Pr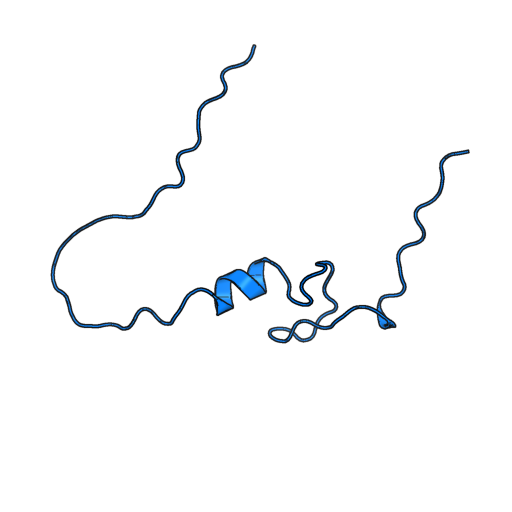otein AF-A0A518H3W4-F1 (afdb_monomer)

pLDDT: mean 71.88, std 16.05, range [45.16, 92.94]

Solvent-accessible surface area (backbone atoms only — not comparable to full-atom values): 4608 Å² total; per-residue (Å²): 134,81,86,76,84,77,77,80,63,69,88,79,39,45,50,13,88,84,79,64,45,72,26,89,44,93,82,35,37,39,71,74,59,45,52,64,65,69,52,66,80,76,72,82,68,89,68,84,80,80,90,77,83,87,71,82,80,78,79,83,76,90,80,134

Organism: NCBI:txid2527974

Radius of gyration: 20.01 Å; Cα contacts (8 Å, |Δi|>4): 33; chains: 1; bounding box: 50×33×41 Å

Foldseek 3Di:
DDDDPDDDDQVPAQAAPPPRHGEPDPVSHHPVRVVVVVPPPPPPPPDPDDDDDPDPDPDDDDDD

Sequence (64 aa):
MYPKHVPTPISTRARCPVCRQPVYSRAGIHPQCAERQAEPPRTKVKAAKASEPPAPESVGVEAI

Structure (mmCIF, N/CA/C/O backbone):
data_AF-A0A518H3W4-F1
#
_entry.id   AF-A0A518H3W4-F1
#
loop_
_atom_site.group_PDB
_atom_site.id
_atom_site.type_symbol
_atom_site.label_atom_id
_atom_site.label_alt_id
_atom_site.label_comp_id
_atom_site.label_asym_id
_atom_site.label_entity_id
_atom_site.label_seq_id
_atom_site.pdbx_PDB_ins_code
_atom_site.Cartn_x
_atom_site.Cartn_y
_atom_site.Cartn_z
_atom_site.occupancy
_atom_site.B_iso_or_equiv
_atom_site.auth_seq_id
_atom_site.auth_comp_id
_atom_site.auth_asym_id
_atom_site.auth_atom_id
_atom_site.pdbx_PDB_model_num
ATOM 1 N N . MET A 1 1 ? 32.843 2.207 -12.559 1.00 71.56 1 MET A N 1
ATOM 2 C CA . MET A 1 1 ? 31.452 2.139 -13.064 1.00 71.56 1 MET A CA 1
ATOM 3 C C . MET A 1 1 ? 30.521 2.163 -11.863 1.00 71.56 1 MET A C 1
ATOM 5 O O . MET A 1 1 ? 30.658 1.294 -11.015 1.00 71.56 1 MET A O 1
ATOM 9 N N . TYR A 1 2 ? 29.641 3.159 -11.740 1.00 73.88 2 TYR A N 1
ATOM 10 C CA . TYR A 1 2 ? 28.661 3.185 -10.650 1.00 73.88 2 TYR A CA 1
ATOM 11 C C . TYR A 1 2 ? 27.536 2.182 -10.939 1.00 73.88 2 TYR A C 1
ATOM 13 O O . TYR A 1 2 ? 27.041 2.157 -12.073 1.00 73.88 2 TYR A O 1
ATOM 21 N N . PRO A 1 3 ? 27.127 1.355 -9.962 1.00 80.19 3 PRO A N 1
ATOM 22 C CA . PRO A 1 3 ? 26.001 0.454 -10.141 1.00 80.19 3 PRO A CA 1
ATOM 23 C C . PRO A 1 3 ? 24.734 1.279 -10.381 1.00 80.19 3 PRO A C 1
ATOM 25 O O . PRO A 1 3 ? 24.316 2.082 -9.547 1.00 80.19 3 PRO A O 1
ATOM 28 N N . LYS A 1 4 ? 24.127 1.100 -11.556 1.00 79.31 4 LYS A N 1
ATOM 29 C CA . LYS A 1 4 ? 22.821 1.679 -11.867 1.00 79.31 4 LYS A CA 1
ATOM 30 C C . LYS A 1 4 ? 21.784 0.910 -11.05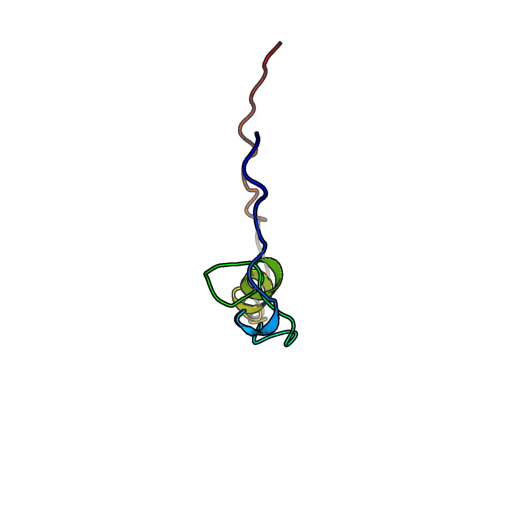8 1.00 79.31 4 LYS A C 1
ATOM 32 O O . LYS A 1 4 ? 21.588 -0.281 -11.288 1.00 79.31 4 LYS A O 1
ATOM 37 N N . HIS A 1 5 ? 21.128 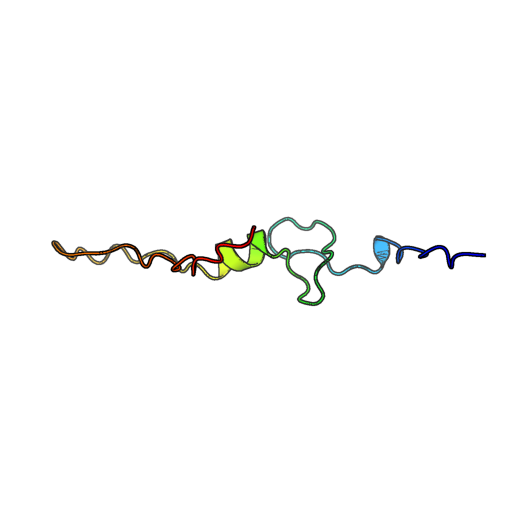1.582 -10.118 1.00 78.94 5 HIS A N 1
ATOM 38 C CA . HIS A 1 5 ? 19.963 1.019 -9.449 1.00 78.94 5 HIS A CA 1
ATOM 39 C C . HIS A 1 5 ? 18.884 0.742 -10.496 1.00 78.94 5 HIS A C 1
ATOM 41 O O . HIS A 1 5 ? 18.325 1.671 -11.075 1.00 78.94 5 HIS A O 1
ATOM 47 N N . VAL A 1 6 ? 18.609 -0.537 -10.749 1.00 78.38 6 VAL A N 1
ATOM 48 C CA . VAL A 1 6 ? 17.476 -0.956 -11.572 1.00 78.38 6 VAL A CA 1
ATOM 49 C C . VAL A 1 6 ? 16.240 -0.917 -10.670 1.00 78.38 6 VAL A C 1
ATOM 51 O O . VAL A 1 6 ? 16.158 -1.712 -9.730 1.00 78.38 6 VAL A O 1
ATOM 54 N N . PRO A 1 7 ? 15.300 0.021 -10.872 1.00 73.00 7 PRO A N 1
ATOM 55 C CA . PRO A 1 7 ? 14.099 0.076 -10.056 1.00 73.00 7 PRO A CA 1
ATOM 56 C C . PRO A 1 7 ? 13.258 -1.178 -10.303 1.00 73.00 7 PRO A C 1
ATOM 58 O O . PRO A 1 7 ? 13.071 -1.606 -11.441 1.00 73.00 7 PRO A O 1
ATOM 61 N N . THR A 1 8 ? 12.726 -1.763 -9.231 1.00 69.94 8 THR A N 1
ATOM 62 C CA . THR A 1 8 ? 11.799 -2.890 -9.345 1.00 69.94 8 THR A CA 1
ATOM 63 C C . THR A 1 8 ? 10.568 -2.488 -10.163 1.00 69.94 8 THR A C 1
ATOM 65 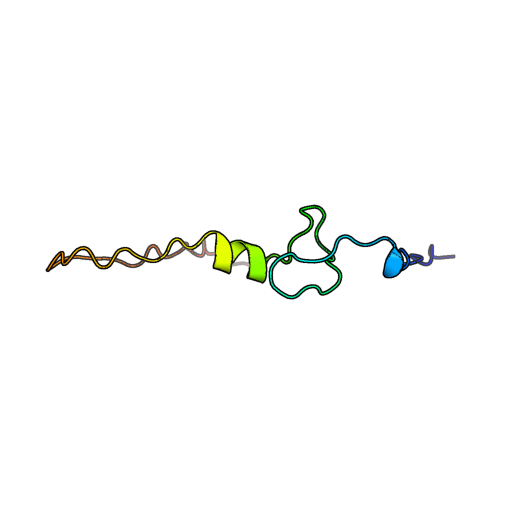O O . THR A 1 8 ? 10.037 -1.383 -9.963 1.00 69.94 8 THR A O 1
ATOM 68 N N . PRO A 1 9 ? 10.102 -3.363 -11.076 1.00 70.56 9 PRO A N 1
ATOM 69 C CA . PRO A 1 9 ? 8.967 -3.064 -11.935 1.00 70.56 9 PRO A CA 1
ATOM 70 C C . PRO A 1 9 ? 7.727 -2.758 -11.092 1.00 70.56 9 PRO A C 1
ATOM 72 O O . PRO A 1 9 ? 7.420 -3.450 -10.125 1.00 70.56 9 PRO A O 1
ATOM 75 N N . ILE A 1 10 ? 6.987 -1.715 -11.474 1.00 66.94 10 ILE A N 1
ATOM 76 C CA . ILE A 1 10 ? 5.815 -1.220 -10.729 1.00 66.94 10 ILE A CA 1
ATOM 77 C C . ILE A 1 10 ? 4.758 -2.322 -10.535 1.00 66.94 10 ILE A C 1
ATOM 79 O O . ILE A 1 10 ? 4.068 -2.336 -9.520 1.00 66.94 10 ILE A O 1
ATOM 83 N N . SER A 1 11 ? 4.669 -3.275 -11.467 1.00 65.50 11 SER A N 1
ATOM 84 C CA . SER A 1 11 ? 3.688 -4.364 -11.431 1.00 65.50 11 SER A CA 1
ATOM 85 C C . SER A 1 11 ? 3.852 -5.331 -10.253 1.00 65.50 11 SER A C 1
ATOM 87 O O . SER A 1 11 ? 2.881 -5.994 -9.900 1.00 65.50 11 SER A O 1
ATOM 89 N N . THR A 1 12 ? 5.039 -5.427 -9.645 1.00 73.56 12 THR A N 1
ATOM 90 C CA . THR A 1 12 ? 5.272 -6.283 -8.466 1.00 73.56 12 THR A CA 1
ATOM 91 C C . THR A 1 12 ? 5.109 -5.531 -7.148 1.00 73.56 12 THR A C 1
ATOM 93 O O . THR A 1 12 ? 5.231 -6.126 -6.078 1.00 73.56 12 THR A O 1
ATOM 96 N N . ARG A 1 13 ? 4.834 -4.220 -7.189 1.00 80.81 13 ARG A N 1
ATOM 97 C CA . ARG A 1 13 ? 4.650 -3.424 -5.975 1.00 80.81 13 ARG A CA 1
ATOM 98 C C . ARG A 1 13 ? 3.281 -3.685 -5.364 1.00 80.81 13 ARG A C 1
ATOM 100 O O . ARG A 1 13 ? 2.269 -3.746 -6.062 1.00 80.81 13 ARG A O 1
ATOM 107 N N . ALA A 1 14 ? 3.253 -3.750 -4.036 1.00 84.62 14 ALA A N 1
ATOM 108 C CA . ALA A 1 14 ? 2.011 -3.713 -3.282 1.00 84.62 14 ALA A CA 1
ATOM 109 C C . ALA A 1 14 ? 1.213 -2.442 -3.631 1.00 84.62 14 ALA A C 1
ATOM 111 O O . ALA A 1 14 ? 1.787 -1.375 -3.874 1.00 84.62 14 ALA A O 1
ATOM 112 N N . ARG A 1 15 ? -0.117 -2.556 -3.664 1.00 90.94 15 ARG A N 1
ATOM 113 C CA . ARG A 1 15 ? -1.023 -1.424 -3.892 1.00 90.94 15 ARG A CA 1
ATOM 114 C C . ARG A 1 15 ? -1.549 -0.905 -2.565 1.00 90.94 15 ARG A C 1
ATOM 116 O O . ARG A 1 15 ? -1.923 -1.687 -1.699 1.00 90.94 15 ARG A O 1
ATOM 123 N N . CYS A 1 16 ? -1.634 0.413 -2.446 1.00 91.75 16 CYS A N 1
ATOM 124 C CA . CYS A 1 16 ? -2.170 1.062 -1.261 1.00 91.75 16 CYS A CA 1
ATOM 125 C C . CYS A 1 16 ? -3.663 0.738 -1.116 1.00 91.75 16 CYS A C 1
ATOM 127 O O . CYS A 1 16 ? -4.406 0.945 -2.078 1.00 91.75 16 CYS A O 1
ATOM 129 N N . PRO A 1 17 ? -4.148 0.316 0.063 1.00 90.50 17 PRO A N 1
ATOM 130 C CA . PRO A 1 17 ? -5.573 0.059 0.268 1.00 90.50 17 PRO A CA 1
ATOM 131 C C . PRO A 1 17 ? -6.433 1.336 0.226 1.00 90.50 17 PRO A C 1
ATOM 133 O O . PRO A 1 17 ? -7.635 1.244 0.003 1.00 90.50 17 PRO A O 1
ATOM 136 N N . VAL A 1 18 ? -5.832 2.525 0.393 1.00 90.88 18 VAL A N 1
ATOM 137 C CA . VAL A 1 18 ? -6.546 3.818 0.405 1.00 90.88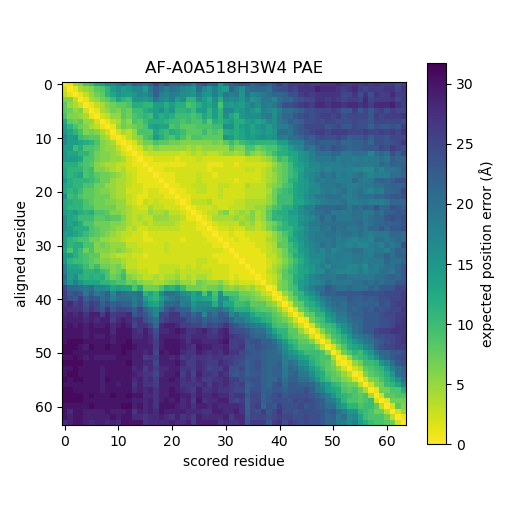 18 VAL A CA 1
ATOM 138 C C . VAL A 1 18 ? -6.752 4.368 -1.004 1.00 90.88 18 VAL A C 1
ATOM 140 O O . VAL A 1 18 ? -7.874 4.667 -1.397 1.00 90.88 18 VAL A O 1
ATOM 143 N N . CYS A 1 19 ? -5.672 4.507 -1.778 1.00 92.06 19 CYS A N 1
ATOM 144 C CA . CYS A 1 19 ? -5.704 5.149 -3.098 1.00 92.06 19 CYS A CA 1
ATOM 145 C C . CYS A 1 19 ? -5.501 4.178 -4.271 1.00 92.06 19 CYS A C 1
ATOM 147 O O . CYS A 1 19 ? -5.554 4.598 -5.423 1.00 92.06 19 CYS A O 1
ATOM 149 N N . ARG A 1 20 ? -5.253 2.886 -4.006 1.00 89.75 20 ARG A N 1
ATOM 150 C CA . ARG A 1 20 ? -5.012 1.822 -5.008 1.00 89.75 20 ARG A CA 1
ATOM 151 C C . ARG A 1 20 ? -3.795 2.039 -5.919 1.00 89.75 20 ARG A C 1
ATOM 153 O O . ARG A 1 20 ? -3.598 1.282 -6.868 1.00 89.75 20 ARG A O 1
ATOM 160 N N . GLN A 1 21 ? -2.953 3.020 -5.608 1.00 90.31 21 GLN A N 1
ATOM 161 C CA . GLN A 1 21 ? -1.702 3.299 -6.311 1.00 90.31 21 GLN A CA 1
ATOM 162 C C . GLN A 1 21 ? -0.555 2.416 -5.790 1.00 90.31 21 GLN A C 1
ATOM 164 O O . GLN A 1 21 ? -0.611 1.957 -4.644 1.00 90.31 21 GLN A O 1
ATOM 169 N N . PRO A 1 22 ? 0.496 2.173 -6.597 1.00 90.56 22 PRO A N 1
ATOM 170 C CA . PRO A 1 22 ? 1.665 1.417 -6.160 1.00 90.56 22 PRO A CA 1
ATOM 171 C C . PRO A 1 22 ? 2.368 2.114 -4.990 1.00 90.56 22 PRO A C 1
ATOM 173 O O . PRO A 1 22 ? 2.622 3.321 -5.013 1.00 90.56 22 PRO A O 1
ATOM 176 N N . VAL A 1 23 ? 2.696 1.335 -3.966 1.00 91.25 23 VAL A N 1
ATOM 177 C CA . VAL A 1 23 ? 3.349 1.806 -2.745 1.00 91.25 23 VAL A CA 1
ATOM 178 C C . VAL A 1 23 ? 4.860 1.665 -2.882 1.00 91.25 23 VAL A C 1
ATOM 180 O O . VAL A 1 23 ? 5.361 0.678 -3.418 1.00 91.25 23 VAL A O 1
ATOM 183 N N . TYR A 1 24 ? 5.598 2.669 -2.410 1.00 85.56 24 TYR A N 1
ATOM 184 C CA . TYR A 1 24 ? 7.062 2.618 -2.329 1.00 85.56 24 TYR A CA 1
ATOM 185 C C . TYR A 1 24 ? 7.562 2.111 -0.965 1.00 85.56 24 TYR A C 1
ATOM 187 O O . TYR A 1 24 ? 8.700 1.664 -0.850 1.00 85.56 24 TYR A O 1
ATOM 195 N N . SER A 1 25 ? 6.714 2.166 0.063 1.00 81.62 25 SER A N 1
ATOM 196 C CA . SER A 1 25 ? 6.989 1.669 1.409 1.00 81.62 25 SER A CA 1
ATOM 197 C C . SER A 1 25 ? 6.904 0.147 1.509 1.00 81.62 25 SER A C 1
ATOM 199 O O . SER A 1 25 ? 6.016 -0.491 0.944 1.00 81.62 25 SER A O 1
ATOM 201 N N . ARG A 1 26 ? 7.767 -0.435 2.347 1.00 82.88 26 ARG A N 1
ATOM 202 C CA . ARG A 1 26 ? 7.739 -1.870 2.680 1.00 82.88 26 ARG A CA 1
ATOM 203 C C . ARG A 1 26 ? 6.472 -2.309 3.419 1.00 82.88 26 ARG A C 1
ATOM 205 O O . ARG A 1 26 ? 6.102 -3.469 3.335 1.00 82.88 26 ARG A O 1
ATOM 212 N N . ALA A 1 27 ? 5.797 -1.380 4.095 1.00 84.25 27 ALA A N 1
ATOM 213 C CA . ALA A 1 27 ? 4.562 -1.639 4.831 1.00 84.25 27 ALA A CA 1
ATOM 214 C C . ALA A 1 27 ? 3.335 -1.911 3.935 1.00 84.25 27 ALA A C 1
ATOM 216 O O . ALA A 1 27 ? 2.275 -2.245 4.449 1.00 84.25 27 ALA A O 1
ATOM 217 N N . GLY A 1 28 ? 3.430 -1.725 2.610 1.00 89.00 28 GLY A N 1
ATOM 218 C CA . GLY A 1 28 ? 2.293 -1.939 1.702 1.00 89.00 28 GLY A CA 1
ATOM 219 C C . GLY A 1 28 ? 1.213 -0.846 1.739 1.00 89.00 28 GLY A C 1
ATOM 220 O O . GLY A 1 28 ? 0.201 -0.962 1.053 1.00 89.00 28 GLY A O 1
ATOM 221 N N . ILE A 1 29 ? 1.443 0.248 2.472 1.00 91.69 29 ILE A N 1
ATOM 222 C CA . ILE A 1 29 ? 0.634 1.475 2.489 1.00 91.69 29 ILE A CA 1
ATOM 223 C C . ILE A 1 29 ? 1.541 2.714 2.366 1.00 91.69 29 ILE A C 1
ATOM 225 O O . ILE A 1 29 ? 2.674 2.707 2.854 1.00 91.69 29 ILE A O 1
ATOM 229 N N . HIS A 1 30 ? 1.088 3.776 1.684 1.00 92.94 30 HIS A N 1
ATOM 230 C CA . HIS A 1 30 ? 1.843 5.041 1.645 1.00 92.94 30 HIS A CA 1
ATOM 231 C C . HIS A 1 30 ? 1.912 5.664 3.045 1.00 92.94 30 HIS A C 1
ATOM 233 O O . HIS A 1 30 ? 0.905 5.602 3.746 1.00 92.94 30 HIS A O 1
ATOM 239 N N . PRO A 1 31 ? 3.018 6.322 3.443 1.00 90.06 31 PRO A N 1
ATOM 240 C CA . PRO A 1 31 ? 3.145 6.890 4.790 1.00 90.06 31 PRO A CA 1
ATOM 241 C C . PRO A 1 31 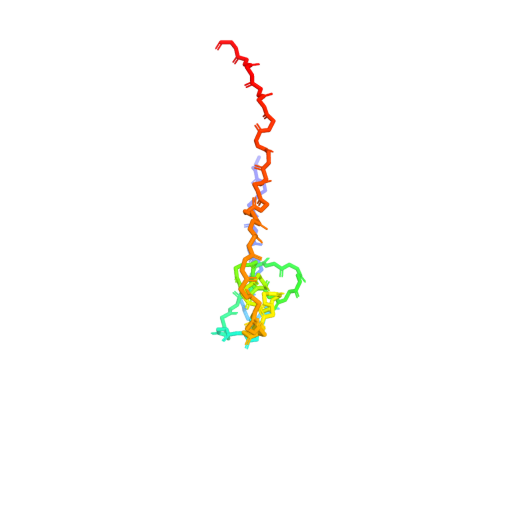? 1.999 7.845 5.137 1.00 90.06 31 PRO A C 1
ATOM 243 O O . PRO A 1 31 ? 1.305 7.639 6.123 1.00 90.06 31 PRO A O 1
ATOM 246 N N . GLN A 1 32 ? 1.678 8.764 4.226 1.00 90.25 32 GLN A N 1
ATOM 247 C CA . GLN A 1 32 ? 0.562 9.699 4.390 1.00 90.25 32 GLN A CA 1
ATOM 248 C C . GLN A 1 32 ? -0.814 9.004 4.426 1.00 90.25 32 GLN A C 1
ATOM 250 O O . GLN A 1 32 ? -1.748 9.464 5.080 1.00 90.25 32 GLN A O 1
ATOM 255 N N . CYS A 1 33 ? -0.962 7.873 3.726 1.00 91.00 33 CYS A N 1
ATOM 256 C CA . CYS A 1 33 ? -2.182 7.065 3.791 1.00 91.00 33 CYS A CA 1
ATOM 257 C C . CYS A 1 33 ? -2.289 6.286 5.108 1.00 91.00 33 CYS A C 1
ATOM 259 O O . CYS A 1 33 ? -3.404 6.037 5.560 1.00 91.00 33 CYS A O 1
ATOM 261 N N . ALA A 1 34 ? -1.160 5.895 5.702 1.00 90.19 34 ALA A N 1
ATOM 262 C CA . ALA A 1 34 ? -1.114 5.218 6.990 1.00 90.19 34 ALA A CA 1
ATOM 263 C C . ALA A 1 34 ? -1.503 6.172 8.119 1.00 90.19 34 ALA A C 1
ATOM 265 O O . ALA A 1 34 ? -2.372 5.825 8.907 1.00 90.19 34 ALA A O 1
ATOM 266 N N . GLU A 1 35 ? -0.953 7.389 8.140 1.00 88.38 35 GLU A N 1
ATOM 267 C CA . GLU A 1 35 ? -1.301 8.411 9.138 1.00 88.38 35 GLU A CA 1
ATOM 268 C C . GLU A 1 35 ? -2.797 8.732 9.122 1.00 88.38 35 GLU A C 1
ATOM 270 O O . GLU A 1 35 ? -3.455 8.712 10.156 1.00 88.38 35 GLU A O 1
ATOM 275 N N . ARG A 1 36 ? -3.374 8.910 7.930 1.00 85.75 36 ARG A N 1
ATOM 276 C CA . ARG A 1 36 ? -4.804 9.204 7.779 1.00 85.75 36 ARG A CA 1
ATOM 277 C C . ARG A 1 36 ? -5.726 8.060 8.219 1.00 85.75 36 ARG A C 1
ATOM 279 O O . ARG A 1 36 ? -6.869 8.320 8.573 1.00 85.75 36 ARG A O 1
ATOM 286 N N . GLN A 1 37 ? -5.269 6.807 8.148 1.00 83.50 37 GLN A N 1
ATOM 287 C CA . GLN A 1 37 ? -6.005 5.661 8.698 1.00 83.50 37 GLN A CA 1
ATOM 288 C C . GLN A 1 37 ? -5.780 5.490 10.202 1.00 83.50 37 GLN A C 1
ATOM 290 O O . GLN A 1 37 ? -6.685 5.053 10.906 1.00 83.50 37 GLN A O 1
ATOM 295 N N . ALA A 1 38 ? -4.567 5.788 10.670 1.00 82.25 38 ALA A N 1
ATOM 296 C CA . ALA A 1 38 ? -4.179 5.672 12.066 1.00 82.25 38 ALA A CA 1
ATOM 297 C C . ALA A 1 38 ? -4.792 6.774 12.926 1.00 82.25 38 ALA A C 1
ATOM 299 O O . ALA A 1 38 ? -4.894 6.587 14.131 1.00 82.25 38 ALA A O 1
ATOM 300 N N . GLU A 1 39 ? -5.201 7.896 12.332 1.00 75.19 39 GLU A N 1
ATOM 301 C CA . GLU A 1 39 ? -5.992 8.912 13.008 1.00 75.19 39 GLU A CA 1
ATOM 302 C C . GLU A 1 39 ? -7.428 8.377 13.189 1.00 75.19 39 GLU A C 1
ATOM 304 O O . GLU A 1 39 ? -8.207 8.368 12.228 1.00 75.19 39 GLU A O 1
ATOM 309 N N . PRO A 1 40 ? -7.813 7.878 14.384 1.00 70.69 40 PRO A N 1
ATOM 310 C CA . PRO A 1 40 ? -9.185 7.451 14.602 1.00 70.69 40 PRO A CA 1
ATOM 311 C C . PRO A 1 40 ? -10.112 8.657 14.409 1.00 70.69 40 PRO A C 1
ATOM 313 O O . PRO A 1 40 ? -9.706 9.793 14.687 1.00 70.69 40 PRO A O 1
ATOM 316 N N . PRO A 1 41 ? -11.378 8.454 13.991 1.00 66.44 41 PRO A N 1
ATOM 317 C CA . PRO A 1 41 ? -12.349 9.531 14.046 1.00 66.44 41 PRO A CA 1
ATOM 318 C C . PRO A 1 41 ? -12.364 10.017 15.489 1.00 66.44 41 PRO A C 1
ATOM 320 O O . PRO A 1 41 ? -12.722 9.253 16.386 1.00 66.44 41 PRO A O 1
ATOM 323 N N . ARG A 1 42 ? -11.927 11.263 15.719 1.00 62.84 42 ARG A N 1
ATOM 324 C CA . ARG A 1 42 ? -12.040 11.916 17.023 1.00 62.84 42 ARG A CA 1
ATOM 325 C C . ARG A 1 42 ? -13.510 11.831 17.387 1.00 62.84 42 ARG A C 1
ATOM 327 O O . ARG A 1 42 ? -14.328 12.583 16.852 1.00 62.84 42 ARG A O 1
ATOM 334 N N . THR A 1 43 ? -13.864 10.854 18.217 1.00 56.53 43 THR A N 1
ATOM 335 C CA . THR A 1 43 ? -15.206 10.717 18.748 1.00 56.53 43 THR A CA 1
ATOM 336 C C . THR A 1 43 ? -15.474 12.053 19.398 1.00 56.53 43 THR A C 1
ATOM 338 O O . THR A 1 43 ? -14.798 12.414 20.361 1.00 56.53 43 THR A O 1
ATOM 341 N N . LYS A 1 44 ? -16.395 12.826 18.818 1.00 60.09 44 LYS A N 1
ATOM 342 C CA . LYS A 1 44 ? -16.909 14.063 19.398 1.00 60.09 44 LYS A CA 1
ATOM 343 C C . LYS A 1 44 ? -17.720 13.678 20.635 1.00 60.09 44 LYS A C 1
ATOM 345 O O . LYS A 1 44 ? -18.932 13.863 20.676 1.00 60.09 44 LYS A O 1
ATOM 350 N N . VAL A 1 45 ? -17.069 13.083 21.631 1.00 52.50 45 VAL A N 1
ATOM 351 C CA . VAL A 1 45 ? -17.595 13.064 22.979 1.00 52.50 45 VAL A CA 1
ATOM 352 C C . VAL A 1 45 ? -17.458 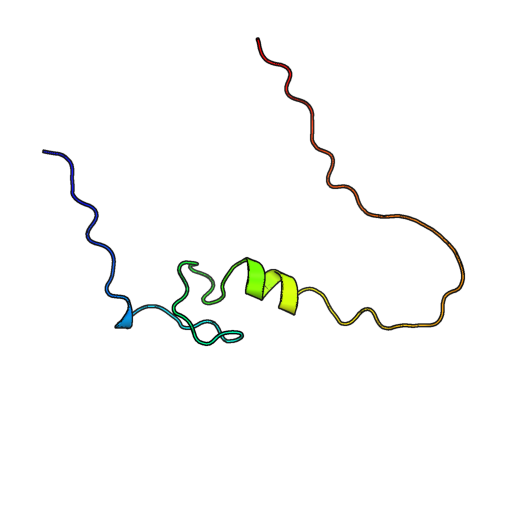14.504 23.417 1.00 52.50 45 VAL A C 1
ATOM 354 O O . VAL A 1 45 ? -16.378 15.088 23.420 1.00 52.50 45 VAL A O 1
ATOM 357 N N . LYS A 1 46 ? -18.616 15.103 23.622 1.00 55.72 46 LYS A N 1
ATOM 358 C CA . LYS A 1 46 ? -18.856 16.484 23.995 1.00 55.72 46 LYS A CA 1
ATOM 359 C C . LYS A 1 46 ? -18.185 16.757 25.349 1.00 55.72 46 LYS A C 1
ATOM 361 O O . LYS A 1 46 ? -18.854 16.778 26.370 1.00 55.72 46 LYS A O 1
ATOM 366 N N . ALA A 1 47 ? -16.867 16.919 25.364 1.00 51.09 47 ALA A N 1
ATOM 367 C CA . ALA A 1 47 ? -16.110 17.357 26.523 1.00 51.09 47 ALA A CA 1
ATOM 368 C C . ALA A 1 47 ? -15.765 18.824 26.298 1.00 51.09 47 ALA A C 1
ATOM 370 O O . ALA A 1 47 ? -14.839 19.191 25.576 1.00 51.09 47 ALA A O 1
ATOM 371 N N . ALA A 1 48 ? -16.606 19.674 26.874 1.00 53.75 48 ALA A N 1
ATOM 372 C CA . ALA A 1 48 ? -16.227 21.039 27.145 1.00 53.75 48 ALA A CA 1
ATOM 373 C C . ALA A 1 48 ? -14.930 21.037 27.976 1.00 53.75 48 ALA A C 1
ATOM 375 O O . ALA A 1 48 ? -14.841 20.319 28.967 1.00 53.75 48 ALA A O 1
ATOM 376 N N . LYS A 1 49 ? -14.004 21.915 27.579 1.00 45.88 49 LYS A N 1
ATOM 377 C CA . LYS A 1 49 ? -12.759 22.329 28.245 1.00 45.88 49 LYS A CA 1
ATOM 378 C C . LYS A 1 49 ? -11.513 21.428 28.156 1.00 45.88 49 LYS A C 1
ATOM 380 O O . LYS A 1 49 ? -11.516 20.271 28.543 1.00 45.88 49 LYS A O 1
ATOM 385 N N . ALA A 1 50 ? -10.436 22.162 27.847 1.00 45.69 50 ALA A N 1
ATOM 386 C CA . ALA A 1 50 ? -9.025 21.990 28.197 1.00 45.69 50 ALA A CA 1
ATOM 387 C C . ALA A 1 50 ? -8.132 21.240 27.190 1.00 45.69 50 ALA A C 1
ATOM 389 O O . ALA A 1 50 ? -8.256 20.035 27.030 1.00 45.69 50 ALA A O 1
ATOM 390 N N . SER A 1 51 ? -7.258 22.044 26.554 1.00 45.16 51 SER A N 1
ATOM 391 C CA . SER A 1 51 ? -5.793 21.883 26.407 1.00 45.16 51 SER A CA 1
ATOM 392 C C . SER A 1 51 ? -5.279 20.534 25.880 1.00 45.16 51 SER A C 1
ATOM 394 O O . SER A 1 51 ? -5.636 19.491 26.392 1.00 45.16 51 SER A O 1
ATOM 396 N N . GLU A 1 52 ? -4.395 20.394 24.897 1.00 48.00 52 GLU A N 1
ATOM 397 C CA . GLU A 1 52 ? -3.297 21.199 24.354 1.00 48.00 52 GLU A CA 1
ATOM 398 C C . GLU A 1 52 ? -2.799 20.411 23.109 1.00 48.00 52 GLU A C 1
ATOM 400 O O . GLU A 1 52 ? -2.985 19.189 23.066 1.00 48.00 52 GLU A O 1
ATOM 405 N N . PRO A 1 53 ? -2.218 21.024 22.063 1.00 53.31 53 PRO A N 1
ATOM 406 C CA . PRO A 1 53 ? -1.592 20.258 20.981 1.00 53.31 53 PRO A CA 1
ATOM 407 C C . PRO A 1 53 ? -0.311 19.569 21.492 1.00 53.31 53 PRO A C 1
ATOM 409 O O . PRO A 1 53 ? 0.539 20.270 22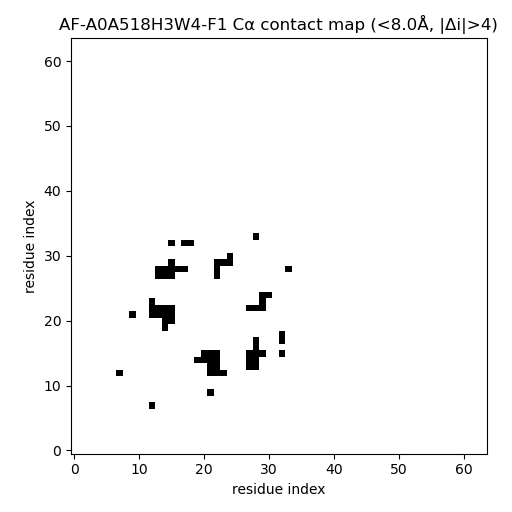.039 1.00 53.31 53 PRO A O 1
ATOM 412 N N . PRO A 1 54 ? -0.088 18.251 21.289 1.00 50.91 54 PRO A N 1
ATOM 413 C CA . PRO A 1 54 ? 1.248 17.707 21.467 1.00 50.91 54 PRO A CA 1
ATOM 414 C C . PRO A 1 54 ? 2.112 18.224 20.314 1.00 50.91 54 PRO A C 1
ATOM 416 O O . PRO A 1 54 ? 2.055 17.734 19.185 1.00 50.91 54 PRO A O 1
ATOM 419 N N . ALA A 1 55 ? 2.871 19.276 20.601 1.00 49.44 55 ALA A N 1
ATOM 420 C CA . ALA A 1 55 ? 4.026 19.659 19.817 1.00 49.44 55 ALA A CA 1
ATOM 421 C C . ALA A 1 55 ? 5.014 18.479 19.788 1.00 49.44 55 ALA A C 1
ATOM 423 O O . ALA A 1 55 ? 5.352 17.963 20.853 1.00 49.44 55 ALA A O 1
ATOM 424 N N . PRO A 1 56 ? 5.530 18.051 18.625 1.00 54.03 56 PRO A N 1
ATOM 425 C CA . PRO A 1 56 ? 6.823 17.401 18.607 1.00 54.03 56 PRO A CA 1
ATOM 426 C C . PRO A 1 56 ? 7.886 18.495 18.741 1.00 54.03 56 PRO A C 1
ATOM 428 O O . PRO A 1 56 ? 8.121 19.282 17.821 1.00 54.03 56 PRO A O 1
ATOM 431 N N . GLU A 1 57 ? 8.479 18.556 19.931 1.00 52.19 57 GLU A N 1
ATOM 432 C CA . GLU A 1 57 ? 9.702 19.289 20.241 1.00 52.19 57 GLU A CA 1
ATOM 433 C C . GLU A 1 57 ? 10.725 19.123 19.107 1.00 52.19 57 GLU A C 1
ATOM 435 O O . GLU A 1 57 ? 11.281 18.047 18.884 1.00 52.19 57 GLU A O 1
ATOM 440 N N . SER A 1 58 ? 10.979 20.205 18.370 1.00 51.16 58 SER A N 1
ATOM 441 C CA . SER A 1 58 ? 12.199 20.325 17.579 1.00 51.16 58 SER A CA 1
ATOM 442 C C . SER A 1 58 ? 13.322 20.667 18.547 1.00 51.16 58 SER A C 1
ATOM 444 O O . SER A 1 58 ? 13.509 21.822 18.923 1.00 51.16 58 SER A O 1
ATOM 446 N N . VAL A 1 59 ? 14.030 19.626 18.980 1.00 50.03 59 VAL A N 1
ATOM 447 C CA . VAL A 1 59 ? 15.331 19.724 19.641 1.00 50.03 59 VAL A CA 1
ATOM 448 C C . VAL A 1 59 ? 16.242 20.573 18.758 1.00 50.03 59 VAL A C 1
ATOM 450 O O . VAL A 1 59 ? 16.490 20.239 17.598 1.00 50.03 59 VAL A O 1
ATOM 453 N N . GLY A 1 60 ? 16.698 21.696 19.310 1.00 50.34 60 GLY A N 1
ATOM 454 C CA . GLY A 1 60 ? 17.667 22.569 18.673 1.00 50.34 60 GLY A CA 1
ATOM 455 C C . GLY A 1 60 ? 18.979 21.838 18.414 1.00 50.34 60 GLY A C 1
ATOM 456 O O . GLY A 1 60 ? 19.511 21.153 19.285 1.00 50.34 60 GLY A O 1
ATOM 457 N N . VAL A 1 61 ? 19.515 22.031 17.216 1.00 50.91 61 VAL A N 1
ATOM 458 C CA . VAL A 1 61 ? 20.943 21.879 16.960 1.00 50.91 61 VAL A CA 1
ATOM 459 C C . VAL A 1 61 ? 21.394 23.188 16.326 1.00 50.91 61 VAL A C 1
ATOM 461 O O . VAL A 1 61 ? 21.221 23.409 15.130 1.00 50.91 61 VAL A O 1
ATOM 464 N N . GLU A 1 62 ? 21.920 24.079 17.166 1.00 59.56 62 GLU A N 1
ATOM 465 C CA . GLU A 1 62 ? 22.916 25.055 16.733 1.00 59.56 62 GLU A CA 1
ATOM 466 C C . GLU A 1 62 ? 24.119 24.289 16.175 1.00 59.56 62 GLU A C 1
ATOM 468 O O . GLU A 1 62 ? 24.650 23.402 16.847 1.00 59.56 62 GLU A O 1
ATOM 473 N N . ALA A 1 63 ? 24.561 24.633 14.965 1.00 55.88 63 ALA A N 1
ATOM 474 C CA . ALA A 1 63 ? 25.913 24.344 14.509 1.00 55.88 63 ALA A CA 1
ATOM 475 C C . ALA A 1 63 ? 26.308 25.263 13.337 1.00 55.88 63 ALA A C 1
ATOM 477 O O . ALA A 1 63 ? 25.936 24.999 12.195 1.00 55.88 63 ALA A O 1
ATOM 478 N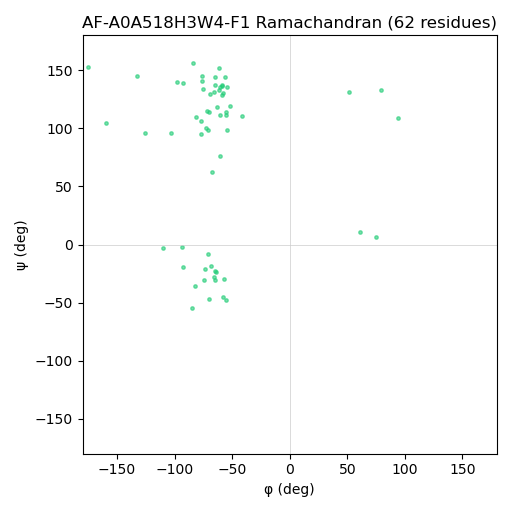 N . ILE A 1 64 ? 27.155 26.240 13.695 1.00 58.25 64 ILE A N 1
ATOM 479 C CA . ILE A 1 64 ? 28.224 26.896 12.909 1.00 58.25 64 ILE A CA 1
ATOM 480 C C . ILE A 1 64 ? 27.802 28.053 11.998 1.00 58.25 64 ILE A C 1
ATOM 482 O O . ILE A 1 64 ? 27.189 27.816 10.936 1.00 58.25 64 ILE A O 1
#

Mean predicted aligned error: 15.51 Å

Secondary structure (DSSP, 8-state):
------PPPGGGSPBPTTT-SBP-STTSS-HHHHHHHHS-------------------------

Nearest PDB structures (foldseek):
  8v9k-assembly1_n  TM=4.348E-01  e=1.351E+00  Mycolicibacterium smegmatis MC2 155
  8uu9-assembly1_n  TM=4.351E-01  e=2.083E+00  Listeria innocua
  6by1-assembly1_AN  TM=3.815E-01  e=4.953E+00  Escherichia coli K-12